Protein AF-A0A9W4XBE4-F1 (afdb_monomer_lite)

Organism: NCBI:txid1114861

Foldseek 3Di:
DDDDDDPDPVVVVVVVVVVVVVVVVCLVVVVDPVSLVVQLVVVLVVLLVVLVDDCVPRDDPVNLVVLVVSCVSQVVDPVSVVSSVVSSVSSVVVVVVVVVVD

Radius of gyration: 21.62 Å; chains: 1; bounding box: 66×44×40 Å

Structure (mmCIF, N/CA/C/O backbone):
data_AF-A0A9W4XBE4-F1
#
_entry.id   AF-A0A9W4XBE4-F1
#
loop_
_atom_site.group_PDB
_atom_site.id
_atom_site.type_symbol
_atom_site.label_atom_id
_atom_site.label_alt_id
_atom_site.label_comp_id
_atom_site.label_asym_id
_atom_site.label_entity_id
_atom_site.label_seq_id
_atom_site.pdbx_PDB_ins_code
_atom_site.Cartn_x
_atom_site.Cartn_y
_atom_site.Cartn_z
_atom_site.occupancy
_atom_site.B_iso_or_equiv
_atom_site.auth_seq_id
_atom_site.auth_comp_id
_atom_site.auth_asym_id
_atom_site.auth_atom_id
_atom_site.pdbx_PDB_model_num
ATOM 1 N N . MET A 1 1 ? 48.393 -30.685 -9.608 1.00 42.34 1 MET A N 1
ATOM 2 C CA . MET A 1 1 ? 47.620 -30.061 -10.703 1.00 42.34 1 MET A CA 1
ATOM 3 C C . MET A 1 1 ? 46.689 -29.035 -10.073 1.00 42.34 1 MET A C 1
ATOM 5 O O . MET A 1 1 ? 45.772 -29.422 -9.364 1.00 42.34 1 MET A O 1
ATOM 9 N N . GLN A 1 2 ? 46.999 -27.743 -10.194 1.00 38.50 2 GLN A N 1
ATOM 10 C CA . GLN A 1 2 ? 46.185 -26.664 -9.625 1.00 38.50 2 GLN A CA 1
ATOM 11 C C . GLN A 1 2 ? 45.015 -26.391 -10.574 1.00 38.50 2 GLN A C 1
ATOM 13 O O . GLN A 1 2 ? 45.229 -25.928 -11.691 1.00 38.50 2 GLN A O 1
ATOM 18 N N . LEU A 1 3 ? 43.790 -26.714 -10.151 1.00 42.16 3 LEU A N 1
ATOM 19 C CA . LEU A 1 3 ? 42.583 -26.329 -10.880 1.00 42.16 3 LEU A CA 1
ATOM 20 C C . LEU A 1 3 ? 42.205 -24.904 -10.469 1.00 42.16 3 LEU A C 1
ATOM 22 O O . LEU A 1 3 ? 41.737 -24.639 -9.364 1.00 42.16 3 LEU A O 1
ATOM 26 N N . SER A 1 4 ? 42.478 -23.980 -11.380 1.00 50.62 4 SER A N 1
ATOM 27 C CA . SER A 1 4 ? 42.166 -22.560 -11.325 1.00 50.62 4 SER A CA 1
ATOM 28 C C . SER A 1 4 ? 40.654 -22.319 -11.416 1.00 50.62 4 SER A C 1
ATOM 30 O O . SER A 1 4 ? 40.093 -22.170 -12.498 1.00 50.62 4 SER A O 1
ATOM 32 N N . ILE A 1 5 ? 39.982 -22.217 -10.268 1.00 55.69 5 ILE A N 1
ATOM 33 C CA . ILE A 1 5 ? 38.601 -21.715 -10.178 1.00 55.69 5 ILE A CA 1
ATOM 34 C C . ILE A 1 5 ? 38.600 -20.422 -9.354 1.00 55.69 5 ILE A C 1
ATOM 36 O O . ILE A 1 5 ? 38.223 -20.411 -8.190 1.00 55.69 5 ILE A O 1
ATOM 40 N N . SER A 1 6 ? 39.044 -19.307 -9.940 1.00 52.75 6 SER A N 1
ATOM 41 C CA . SER A 1 6 ? 38.900 -17.976 -9.311 1.00 52.75 6 SER A CA 1
ATOM 42 C C . SER A 1 6 ? 38.307 -16.896 -10.228 1.00 52.75 6 SER A C 1
ATOM 44 O O . SER A 1 6 ? 38.140 -15.755 -9.809 1.00 52.75 6 SER A O 1
ATOM 46 N N . GLY A 1 7 ? 37.918 -17.233 -11.466 1.00 50.53 7 GLY A N 1
ATOM 47 C CA . GLY A 1 7 ? 37.491 -16.236 -12.462 1.00 50.53 7 GLY A CA 1
ATOM 48 C C . GLY A 1 7 ? 35.982 -15.977 -12.598 1.00 50.53 7 GLY A C 1
ATOM 49 O O . GLY A 1 7 ? 35.601 -14.906 -13.070 1.00 50.53 7 GLY A O 1
ATOM 50 N N . ASN A 1 8 ? 35.107 -16.920 -12.218 1.00 53.75 8 ASN A N 1
ATOM 51 C CA . ASN A 1 8 ? 33.700 -16.903 -12.668 1.00 53.75 8 ASN A CA 1
ATOM 52 C C . ASN A 1 8 ? 32.672 -16.455 -11.604 1.00 53.75 8 ASN A C 1
ATOM 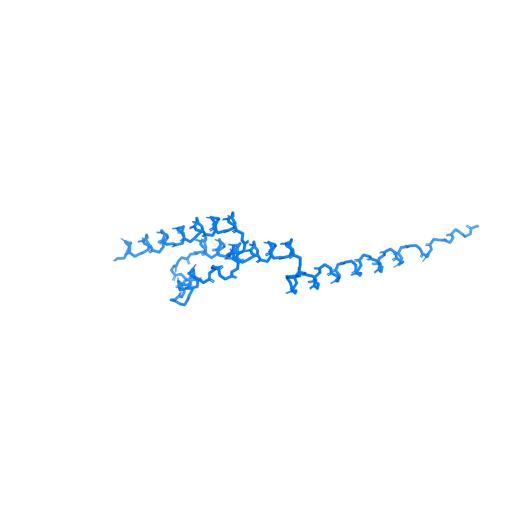54 O O . ASN A 1 8 ? 31.622 -15.909 -11.940 1.00 53.75 8 ASN A O 1
ATOM 58 N N . SER A 1 9 ? 32.973 -16.607 -10.310 1.00 54.41 9 SER A N 1
ATOM 59 C CA . SER A 1 9 ? 32.084 -16.174 -9.216 1.00 54.41 9 SER A CA 1
ATOM 60 C C . SER A 1 9 ? 32.004 -14.646 -9.094 1.00 54.41 9 SER A C 1
ATOM 62 O O . SER A 1 9 ? 30.927 -14.087 -8.898 1.00 54.41 9 SER A O 1
ATOM 64 N N . SER A 1 10 ? 33.133 -13.957 -9.290 1.00 57.75 10 SER A N 1
ATOM 65 C CA . SER A 1 10 ? 33.239 -12.494 -9.196 1.00 57.75 10 SER A CA 1
ATOM 66 C C . SER A 1 10 ? 32.478 -11.764 -10.311 1.00 57.75 10 SER A C 1
ATOM 68 O O . SER A 1 10 ? 31.763 -10.800 -10.042 1.00 57.75 10 SER A O 1
ATOM 70 N N . LYS A 1 11 ? 32.560 -12.242 -11.563 1.00 58.12 11 LYS A N 1
ATOM 71 C CA . LYS A 1 11 ? 31.810 -11.661 -12.696 1.00 58.12 11 LYS A CA 1
ATOM 72 C C . LYS A 1 11 ? 30.302 -11.841 -12.539 1.00 58.12 11 LYS A C 1
ATOM 74 O O . LYS A 1 11 ? 29.560 -10.885 -12.743 1.00 58.12 11 LYS A O 1
ATOM 79 N N . ASN A 1 12 ? 29.857 -13.028 -12.126 1.00 60.66 12 ASN A N 1
ATOM 80 C CA . ASN A 1 12 ? 28.440 -13.277 -11.871 1.00 60.66 12 ASN A CA 1
ATOM 81 C C . ASN A 1 12 ? 27.921 -12.420 -10.712 1.00 60.66 12 ASN A C 1
ATOM 83 O O . ASN A 1 12 ? 26.899 -11.763 -10.873 1.00 60.66 12 ASN A O 1
ATOM 87 N N . SER A 1 13 ? 28.661 -12.325 -9.602 1.00 65.44 13 SER A N 1
ATOM 88 C CA . SER A 1 13 ? 28.317 -11.437 -8.479 1.00 65.44 13 SER A CA 1
ATOM 89 C C . SER A 1 13 ? 28.191 -9.966 -8.908 1.00 65.44 13 SER A C 1
ATOM 91 O O . SER A 1 13 ? 27.182 -9.323 -8.623 1.00 65.44 13 SER A O 1
ATOM 93 N N . LYS A 1 14 ? 29.139 -9.450 -9.706 1.00 68.88 14 LYS A N 1
ATOM 94 C CA . LYS A 1 14 ? 29.059 -8.089 -10.273 1.00 68.88 14 LYS A CA 1
ATOM 95 C C . LYS A 1 14 ? 27.829 -7.887 -11.168 1.00 68.88 14 LYS A C 1
ATOM 97 O O . LYS A 1 14 ? 27.221 -6.819 -11.125 1.00 68.88 14 LYS A O 1
ATOM 102 N N . ASN A 1 15 ? 27.433 -8.902 -11.938 1.00 78.94 15 ASN A N 1
ATOM 103 C CA . ASN A 1 15 ? 26.213 -8.856 -12.749 1.00 78.94 15 ASN A CA 1
ATOM 104 C C . ASN A 1 15 ? 24.942 -8.849 -11.882 1.00 78.94 15 ASN A C 1
ATOM 106 O O . ASN A 1 15 ? 24.011 -8.106 -12.188 1.00 78.94 15 ASN A O 1
ATOM 110 N N . TYR A 1 16 ? 24.901 -9.615 -10.787 1.00 83.44 16 TYR A N 1
ATOM 111 C CA . TYR A 1 16 ? 23.771 -9.607 -9.849 1.00 83.44 16 TYR A CA 1
ATOM 112 C C . TYR A 1 16 ? 23.622 -8.264 -9.136 1.00 83.44 16 TYR A C 1
ATOM 114 O O . TYR A 1 16 ? 22.529 -7.701 -9.139 1.00 83.44 16 TYR A O 1
ATOM 122 N N . LEU A 1 17 ? 24.715 -7.710 -8.604 1.00 89.81 17 LEU A N 1
ATOM 123 C CA . LEU A 1 17 ? 24.702 -6.396 -7.954 1.00 89.81 17 LEU A CA 1
ATOM 124 C C . LEU A 1 17 ? 24.192 -5.309 -8.904 1.00 89.81 17 LEU A C 1
ATOM 126 O O . LEU A 1 17 ? 23.358 -4.492 -8.523 1.00 89.81 17 LEU A O 1
ATOM 130 N N . ARG A 1 18 ? 24.629 -5.343 -10.168 1.00 90.56 18 ARG A N 1
ATOM 131 C CA . ARG A 1 18 ? 24.156 -4.395 -11.180 1.00 90.56 18 ARG A CA 1
ATOM 132 C C . ARG A 1 18 ? 22.673 -4.567 -11.507 1.00 90.56 18 ARG A C 1
ATOM 134 O O . ARG A 1 18 ? 21.985 -3.570 -11.697 1.00 90.56 18 ARG A O 1
ATOM 141 N N . ARG A 1 19 ? 22.162 -5.801 -11.550 1.00 91.19 19 ARG A N 1
ATOM 142 C CA . ARG A 1 19 ? 20.724 -6.054 -11.744 1.00 91.19 19 ARG A CA 1
ATOM 143 C C . ARG A 1 19 ? 19.892 -5.521 -10.581 1.00 91.19 19 ARG A C 1
ATOM 145 O O . ARG A 1 19 ? 18.893 -4.863 -10.836 1.00 91.19 19 ARG A O 1
ATOM 152 N N . ILE A 1 20 ? 20.314 -5.759 -9.339 1.00 90.69 20 ILE A N 1
ATOM 153 C CA . ILE A 1 20 ? 19.620 -5.246 -8.147 1.00 90.69 20 ILE A CA 1
ATOM 154 C C . ILE A 1 20 ? 19.628 -3.717 -8.142 1.00 90.69 20 ILE A C 1
ATOM 156 O O . ILE A 1 20 ? 18.586 -3.110 -7.934 1.00 90.69 20 ILE A O 1
ATOM 160 N N . TYR A 1 21 ? 20.774 -3.096 -8.438 1.00 92.00 21 TYR A N 1
ATOM 161 C CA . TYR A 1 21 ? 20.877 -1.640 -8.536 1.00 92.00 21 TYR A CA 1
ATOM 162 C C . TYR A 1 21 ? 19.913 -1.061 -9.578 1.00 92.00 21 TYR A C 1
ATOM 164 O O . TYR A 1 21 ? 19.196 -0.106 -9.293 1.00 92.00 21 TYR A O 1
ATOM 172 N N . ASN A 1 22 ? 19.857 -1.665 -10.769 1.00 91.12 22 ASN A N 1
ATOM 173 C CA . ASN A 1 22 ? 18.950 -1.220 -11.822 1.00 91.12 22 ASN A CA 1
ATOM 174 C C . ASN A 1 22 ? 17.477 -1.375 -11.411 1.00 91.12 22 ASN A C 1
ATOM 176 O O . ASN A 1 22 ? 16.702 -0.454 -11.638 1.00 91.12 22 ASN A O 1
ATOM 180 N N . LEU A 1 23 ? 17.107 -2.499 -10.784 1.00 89.62 23 LEU A N 1
ATOM 181 C CA . LEU A 1 23 ? 15.745 -2.732 -10.289 1.00 89.62 23 LEU A CA 1
ATOM 182 C C . LEU A 1 23 ? 15.359 -1.737 -9.192 1.00 89.62 23 LEU A C 1
ATOM 184 O O . LEU A 1 23 ? 14.250 -1.215 -9.204 1.00 89.62 23 LEU A O 1
ATOM 188 N N . TRP A 1 24 ? 16.274 -1.440 -8.267 1.00 90.25 24 TRP A N 1
ATOM 189 C CA . TRP A 1 24 ? 16.041 -0.437 -7.231 1.00 90.25 24 TRP A CA 1
ATOM 190 C C . TRP A 1 24 ? 15.846 0.953 -7.843 1.00 90.25 24 TRP A C 1
ATOM 192 O O . TRP A 1 24 ? 14.882 1.639 -7.527 1.00 90.25 24 TRP A O 1
ATOM 202 N N . TYR A 1 25 ? 16.701 1.341 -8.792 1.00 91.94 25 TYR A N 1
ATOM 203 C CA . TYR A 1 25 ? 16.566 2.623 -9.479 1.00 91.94 25 TYR A CA 1
ATOM 204 C C . TYR A 1 25 ? 15.255 2.719 -10.279 1.00 91.94 25 TYR A C 1
ATOM 206 O O . TYR A 1 25 ? 14.599 3.759 -10.273 1.00 91.94 25 TYR A O 1
ATOM 214 N N . GLU A 1 26 ? 14.846 1.639 -10.945 1.00 89.00 26 GLU A N 1
ATOM 215 C CA . GLU A 1 26 ? 13.562 1.547 -11.650 1.00 89.00 26 GLU A CA 1
ATOM 216 C C . GLU A 1 26 ? 12.365 1.661 -10.694 1.00 89.00 26 GLU A C 1
ATOM 218 O O . GLU A 1 26 ? 11.368 2.316 -11.029 1.00 89.00 26 GLU A O 1
ATOM 223 N N . PHE A 1 27 ? 12.477 1.049 -9.509 1.00 90.12 27 PHE A N 1
ATOM 224 C CA . PHE A 1 27 ? 11.477 1.097 -8.449 1.00 90.12 27 PHE A CA 1
ATOM 225 C C . PHE A 1 27 ? 11.298 2.510 -7.890 1.00 90.12 27 PHE A C 1
ATOM 227 O O . PHE A 1 27 ? 10.194 3.053 -7.935 1.00 90.12 27 PHE A O 1
ATOM 234 N N . GLU A 1 28 ? 12.389 3.135 -7.446 1.00 88.88 28 GLU A N 1
ATOM 235 C CA . GLU A 1 28 ? 12.384 4.482 -6.861 1.00 88.88 28 GLU A CA 1
ATOM 236 C C . GLU A 1 28 ? 11.849 5.537 -7.835 1.00 88.88 28 GLU A C 1
ATOM 238 O O . GLU A 1 28 ? 11.040 6.392 -7.469 1.00 88.88 28 GLU A O 1
ATOM 243 N N . ASN A 1 29 ? 12.248 5.448 -9.108 1.00 89.75 29 ASN A N 1
ATOM 244 C CA . ASN A 1 29 ? 11.811 6.391 -10.138 1.00 89.75 29 ASN A CA 1
ATOM 245 C C . ASN A 1 29 ? 10.441 6.048 -10.746 1.00 89.75 29 ASN A C 1
ATOM 247 O O . ASN A 1 29 ? 9.948 6.807 -11.581 1.00 89.75 29 ASN A O 1
ATOM 251 N N . LYS A 1 30 ? 9.813 4.930 -10.347 1.00 87.50 30 LYS A N 1
ATOM 252 C CA . LYS A 1 30 ? 8.467 4.512 -10.789 1.00 87.50 30 LYS A CA 1
ATOM 253 C C . LYS A 1 30 ? 8.325 4.497 -12.315 1.00 87.50 30 LYS A C 1
ATOM 255 O O . LYS A 1 30 ? 7.325 4.958 -12.871 1.00 87.50 30 LYS A O 1
ATOM 260 N N . VAL A 1 31 ? 9.375 4.028 -12.990 1.00 82.38 31 VAL A N 1
ATOM 261 C CA . VAL A 1 31 ? 9.503 4.114 -14.452 1.00 82.38 31 VAL A CA 1
ATOM 262 C C . VAL A 1 31 ? 8.567 3.126 -15.150 1.00 82.38 31 VAL A C 1
ATOM 264 O O . VAL A 1 31 ? 7.851 3.511 -16.076 1.00 82.38 31 VAL A O 1
ATOM 267 N N . SER A 1 32 ? 8.548 1.870 -14.701 1.00 88.56 32 SER A N 1
ATOM 268 C CA . SER A 1 32 ? 7.719 0.802 -15.258 1.00 88.56 32 SER A CA 1
ATOM 269 C C . SER A 1 32 ? 6.334 0.739 -14.610 1.00 88.56 32 SER A C 1
ATOM 271 O O . SER A 1 32 ? 6.047 1.392 -13.603 1.00 88.56 32 SER A O 1
ATOM 273 N N . ASN A 1 33 ? 5.431 -0.038 -15.209 1.00 87.62 33 ASN A N 1
ATOM 274 C CA . ASN A 1 33 ? 4.116 -0.270 -14.612 1.00 87.62 33 ASN A CA 1
ATOM 275 C C . ASN A 1 33 ? 4.246 -1.143 -13.359 1.00 87.62 33 ASN A C 1
ATOM 277 O O . ASN A 1 33 ? 3.564 -0.907 -12.366 1.00 87.62 33 ASN A O 1
ATOM 281 N N . GLU A 1 34 ? 5.165 -2.100 -13.388 1.00 88.62 34 GLU A N 1
ATOM 282 C CA . GLU A 1 34 ? 5.502 -3.000 -12.296 1.00 88.62 34 GLU A CA 1
ATOM 283 C C . GLU A 1 34 ? 6.044 -2.225 -11.094 1.00 88.62 34 GLU A C 1
ATOM 285 O O . GLU A 1 34 ? 5.592 -2.464 -9.975 1.00 88.62 34 GLU A O 1
ATOM 290 N N . SER A 1 35 ? 6.937 -1.247 -11.303 1.00 90.44 35 SER A N 1
ATOM 291 C CA . SER A 1 35 ? 7.423 -0.418 -10.197 1.00 90.44 35 SER A CA 1
ATOM 292 C C . SER A 1 35 ? 6.347 0.485 -9.612 1.00 90.44 35 SER A C 1
ATOM 294 O O . SER A 1 35 ? 6.289 0.642 -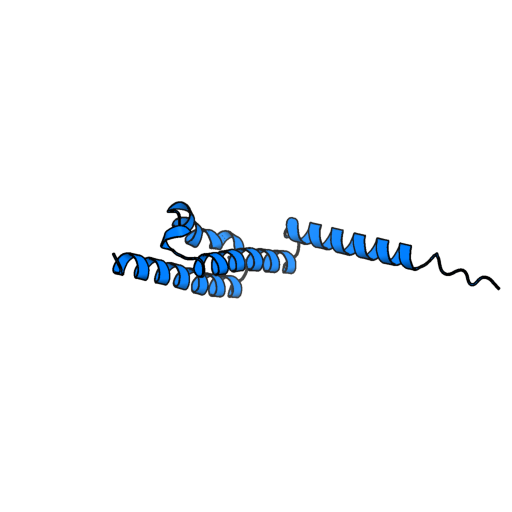8.393 1.00 90.44 35 SER A O 1
ATOM 296 N N . LYS A 1 36 ? 5.452 1.034 -10.443 1.00 89.06 36 LYS A N 1
ATOM 297 C CA . LYS A 1 36 ? 4.284 1.780 -9.952 1.00 89.06 36 LYS A CA 1
ATOM 298 C C . LYS A 1 36 ? 3.385 0.892 -9.099 1.00 89.06 36 LYS A C 1
ATOM 300 O O . LYS A 1 36 ? 3.051 1.292 -7.992 1.00 89.06 36 LYS A O 1
ATOM 305 N N . VAL A 1 37 ? 3.049 -0.311 -9.573 1.00 89.81 37 VAL A N 1
ATOM 306 C CA . VAL A 1 37 ? 2.223 -1.278 -8.827 1.00 89.81 37 VAL A CA 1
ATOM 307 C C . VAL A 1 37 ? 2.891 -1.672 -7.514 1.00 89.81 37 VAL A C 1
ATOM 309 O O . VAL A 1 37 ? 2.247 -1.613 -6.471 1.00 89.81 37 VAL A O 1
ATOM 312 N N . ALA A 1 38 ? 4.178 -2.018 -7.535 1.00 90.19 38 ALA A N 1
ATOM 313 C CA . ALA A 1 38 ? 4.911 -2.376 -6.326 1.00 90.19 38 ALA A CA 1
ATOM 314 C C . ALA A 1 38 ? 4.971 -1.205 -5.326 1.00 90.19 38 ALA A C 1
ATOM 316 O O . ALA A 1 38 ? 4.793 -1.413 -4.130 1.00 90.19 38 ALA A O 1
ATOM 317 N N . ASN A 1 39 ? 5.142 0.034 -5.803 1.00 90.31 39 ASN A N 1
ATOM 318 C CA . ASN A 1 39 ? 5.125 1.224 -4.949 1.00 90.31 39 ASN A CA 1
ATOM 319 C C . ASN A 1 39 ? 3.736 1.498 -4.356 1.00 90.31 39 ASN A C 1
ATOM 321 O O . ASN A 1 39 ? 3.631 1.922 -3.208 1.00 90.31 39 ASN A O 1
ATOM 325 N N . SER A 1 40 ? 2.666 1.262 -5.117 1.00 90.75 40 SER A N 1
ATOM 326 C CA . SER A 1 40 ? 1.300 1.355 -4.600 1.00 90.75 40 SER A CA 1
ATOM 327 C C . SER A 1 40 ? 1.050 0.321 -3.516 1.00 90.75 40 SER A C 1
ATOM 329 O O . SER A 1 40 ? 0.511 0.669 -2.473 1.00 90.75 40 SER A O 1
ATOM 331 N N . LEU A 1 41 ? 1.457 -0.930 -3.748 1.00 91.06 41 LEU A N 1
ATOM 332 C CA . LEU A 1 41 ? 1.300 -2.008 -2.776 1.00 91.06 41 LEU A CA 1
ATOM 333 C C . LEU A 1 41 ? 2.072 -1.718 -1.486 1.00 91.06 41 LEU A C 1
ATOM 335 O O . LEU A 1 41 ? 1.488 -1.866 -0.424 1.00 91.06 41 LEU A O 1
ATOM 339 N N . ASP A 1 42 ? 3.308 -1.216 -1.569 1.00 90.69 42 ASP A N 1
ATOM 340 C CA . ASP A 1 42 ? 4.091 -0.755 -0.407 1.00 90.69 42 ASP A CA 1
ATOM 341 C C . ASP A 1 42 ? 3.322 0.273 0.444 1.00 90.69 42 ASP A C 1
ATOM 343 O O . ASP A 1 42 ? 3.264 0.184 1.667 1.00 90.69 42 ASP A O 1
ATOM 347 N N . LYS A 1 43 ? 2.657 1.237 -0.203 1.00 89.56 43 LYS A N 1
ATOM 348 C CA . LYS A 1 43 ? 1.880 2.270 0.499 1.00 89.56 43 LYS A CA 1
ATOM 349 C C . LYS A 1 43 ? 0.576 1.738 1.088 1.00 89.56 43 LYS A C 1
ATOM 351 O O . LYS A 1 43 ? 0.174 2.185 2.159 1.00 89.56 43 LYS A O 1
ATOM 356 N N . LEU A 1 44 ? -0.089 0.818 0.392 1.00 90.25 44 LEU A N 1
ATOM 357 C CA . LEU A 1 44 ? -1.301 0.169 0.892 1.00 90.25 44 LEU A CA 1
ATOM 358 C C . LEU A 1 44 ? -0.997 -0.762 2.068 1.00 90.25 44 LEU A C 1
ATOM 360 O O . LEU A 1 44 ? -1.764 -0.792 3.022 1.00 90.25 44 LEU A O 1
ATOM 364 N N . GLU A 1 45 ? 0.130 -1.466 2.024 1.00 92.12 45 GLU A N 1
ATOM 365 C CA . GLU A 1 45 ? 0.599 -2.343 3.095 1.00 92.12 45 GLU A CA 1
ATOM 366 C C . GLU A 1 45 ? 0.880 -1.555 4.377 1.00 92.12 45 GLU A C 1
ATOM 368 O O . GLU A 1 45 ? 0.341 -1.899 5.428 1.00 92.12 45 GLU A O 1
ATOM 373 N N . ALA A 1 46 ? 1.568 -0.413 4.268 1.00 89.81 46 ALA A N 1
ATOM 374 C CA . ALA A 1 46 ? 1.773 0.480 5.404 1.00 89.81 46 ALA A CA 1
ATOM 375 C C . ALA A 1 46 ? 0.443 0.946 6.029 1.00 89.81 46 ALA A C 1
ATOM 377 O O . ALA A 1 46 ? 0.325 1.033 7.251 1.00 89.81 46 ALA A O 1
ATOM 378 N N . GLN A 1 47 ? -0.585 1.213 5.211 1.00 88.31 47 GLN A N 1
ATOM 379 C CA . GLN A 1 47 ? -1.908 1.567 5.733 1.00 88.31 47 GLN A CA 1
ATOM 380 C C . GLN A 1 47 ? -2.592 0.385 6.428 1.00 88.31 47 GLN A C 1
ATOM 382 O O . GLN A 1 47 ? -3.220 0.587 7.464 1.00 88.31 47 GLN A O 1
ATOM 387 N N . ILE A 1 48 ? -2.484 -0.829 5.883 1.00 89.88 48 ILE A N 1
ATOM 388 C CA . ILE A 1 48 ? -3.028 -2.039 6.517 1.00 89.88 48 ILE A CA 1
ATOM 389 C C . ILE A 1 48 ? -2.387 -2.239 7.894 1.00 89.88 48 ILE A C 1
ATOM 391 O O . ILE A 1 48 ? -3.104 -2.409 8.876 1.00 89.88 48 ILE A O 1
ATOM 395 N N . GLN A 1 49 ? -1.062 -2.111 8.004 1.00 86.94 49 GLN A N 1
ATOM 396 C CA . GLN A 1 49 ? -0.380 -2.195 9.300 1.00 86.94 49 GLN A CA 1
ATOM 397 C C . GLN A 1 49 ? -0.877 -1.125 10.288 1.00 86.94 49 GLN A C 1
ATOM 399 O O . GLN A 1 49 ? -1.134 -1.425 11.454 1.00 86.94 49 GLN A O 1
ATOM 404 N N . HIS A 1 50 ? -1.077 0.115 9.829 1.00 84.81 50 HIS A N 1
ATOM 405 C CA . HIS A 1 50 ? -1.683 1.168 10.654 1.00 84.81 50 HIS A CA 1
ATOM 406 C C . HIS A 1 50 ? -3.118 0.825 11.084 1.00 84.81 50 HIS A C 1
ATOM 408 O O . HIS A 1 50 ? -3.492 1.082 12.230 1.00 84.81 50 HIS A O 1
ATOM 414 N N . ASN A 1 51 ? -3.917 0.233 10.190 1.00 85.44 51 ASN A N 1
ATOM 415 C CA . ASN A 1 51 ? -5.266 -0.250 10.487 1.00 85.44 51 ASN A CA 1
ATOM 416 C C . ASN A 1 51 ? -5.268 -1.342 11.560 1.00 85.44 51 ASN A C 1
ATOM 418 O O . ASN A 1 51 ? -6.188 -1.376 12.372 1.00 85.44 51 ASN A O 1
ATOM 422 N N . GLU A 1 52 ? -4.247 -2.192 11.625 1.00 86.56 52 GLU A N 1
ATOM 423 C CA . GLU A 1 52 ? -4.121 -3.221 12.662 1.00 86.56 52 GLU A CA 1
ATOM 424 C C . GLU A 1 52 ? -3.617 -2.652 14.000 1.00 86.56 52 GLU A C 1
ATOM 426 O O . GLU A 1 52 ? -4.070 -3.091 15.061 1.00 86.56 52 GLU A O 1
ATOM 431 N N . ALA A 1 53 ? -2.771 -1.617 13.973 1.00 85.31 53 ALA A N 1
ATOM 432 C CA . ALA A 1 53 ? -2.215 -0.976 15.167 1.00 85.31 53 ALA A CA 1
ATOM 433 C C . ALA A 1 53 ? -3.286 -0.357 16.083 1.00 85.31 53 ALA A C 1
ATOM 435 O O . ALA A 1 53 ? -4.310 0.152 15.623 1.00 85.31 53 ALA A O 1
ATOM 436 N N . ASP A 1 54 ? -3.052 -0.389 17.394 1.00 81.06 54 ASP A N 1
ATOM 437 C CA . ASP A 1 54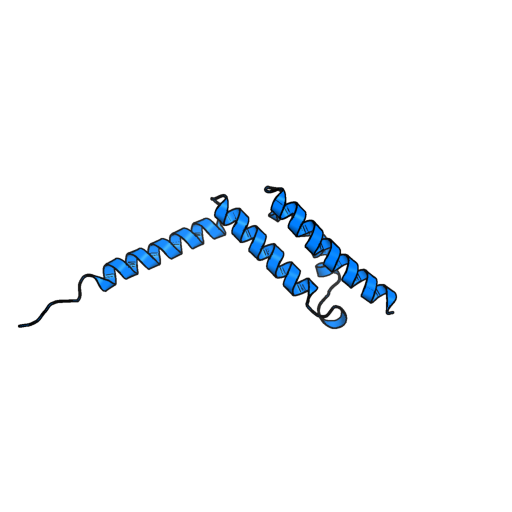 ? -4.002 0.087 18.402 1.00 81.06 54 ASP A CA 1
ATOM 438 C C . ASP A 1 54 ? -4.364 1.578 18.226 1.00 81.06 54 ASP A C 1
ATOM 440 O O . ASP A 1 54 ? -3.496 2.433 18.028 1.00 81.06 54 ASP A O 1
ATOM 444 N N . ILE A 1 55 ? -5.663 1.891 18.281 1.00 74.62 55 ILE A N 1
ATOM 445 C CA . ILE A 1 55 ? -6.168 3.241 17.991 1.00 74.62 55 ILE A CA 1
ATOM 446 C C . ILE A 1 55 ? -5.812 4.226 19.104 1.00 74.62 55 ILE A C 1
ATOM 448 O O . ILE A 1 55 ? -5.482 5.373 18.811 1.00 74.62 55 ILE A O 1
ATOM 452 N N . GLU A 1 56 ? -5.869 3.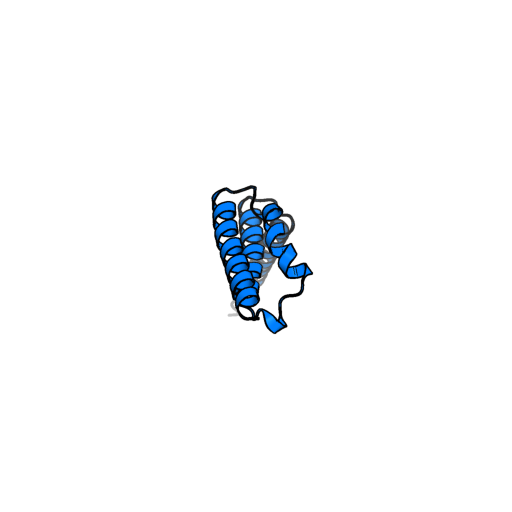799 20.366 1.00 69.50 56 GLU A N 1
ATOM 453 C CA . GLU A 1 56 ? -5.730 4.715 21.506 1.00 69.50 56 GLU A CA 1
ATOM 454 C C . GLU A 1 56 ? -4.307 5.261 21.649 1.00 69.50 56 GLU A C 1
ATOM 456 O O . GLU A 1 56 ? -4.104 6.382 22.115 1.00 69.50 56 GLU A O 1
ATOM 461 N N . THR A 1 57 ? -3.315 4.485 21.217 1.00 65.00 57 THR A N 1
ATOM 462 C CA . THR A 1 57 ? -1.896 4.805 21.403 1.00 65.00 57 THR A CA 1
ATOM 463 C C . THR A 1 57 ? -1.190 5.243 20.124 1.00 65.00 57 THR A C 1
ATOM 465 O O . THR A 1 57 ? -0.176 5.935 20.211 1.00 65.00 57 THR A O 1
ATOM 468 N N . SER A 1 58 ? -1.708 4.875 18.948 1.00 60.03 58 SER A N 1
ATOM 469 C CA . SER A 1 58 ? -0.969 5.006 17.687 1.00 60.03 58 SER A CA 1
ATOM 470 C C . SER A 1 58 ? -1.643 5.877 16.624 1.00 60.03 58 SER A C 1
ATOM 472 O O . SER A 1 58 ? -1.092 5.971 15.533 1.00 60.03 58 SER A O 1
ATOM 474 N N . TRP A 1 59 ? -2.813 6.477 16.888 1.00 76.38 59 TRP A N 1
ATOM 475 C CA . TRP A 1 59 ? -3.545 7.265 15.884 1.00 76.38 59 TRP A CA 1
ATOM 476 C C . TRP A 1 59 ? -3.643 8.747 16.252 1.00 76.38 59 TRP A C 1
ATOM 478 O O . TRP A 1 59 ? -4.591 9.206 16.897 1.00 76.38 59 TRP A O 1
ATOM 488 N N . LEU A 1 60 ? -2.690 9.529 15.753 1.00 78.12 60 LEU A N 1
ATOM 489 C CA . LEU A 1 60 ? -2.729 10.986 15.786 1.00 78.12 60 LEU A CA 1
ATOM 490 C C . LEU A 1 60 ? -3.778 11.529 14.804 1.00 78.12 60 LEU A C 1
ATOM 492 O O . LEU A 1 60 ? -4.078 10.938 13.765 1.00 78.12 60 LEU A O 1
ATOM 496 N N . ASP A 1 61 ? -4.293 12.732 15.062 1.00 78.12 61 ASP A N 1
ATOM 497 C CA . ASP A 1 61 ? -5.303 13.359 14.194 1.00 78.12 61 ASP A CA 1
ATOM 498 C C . ASP A 1 61 ? -4.818 13.606 12.756 1.00 78.12 61 ASP A C 1
ATOM 500 O O . ASP A 1 61 ? -5.622 13.690 11.823 1.00 78.12 61 ASP A O 1
ATOM 504 N N . ILE A 1 62 ? -3.502 13.712 12.551 1.00 78.06 62 ILE A N 1
ATOM 505 C CA . ILE A 1 62 ? -2.912 13.801 11.212 1.00 78.06 62 ILE A CA 1
ATOM 506 C C . ILE A 1 62 ? -2.960 12.459 10.470 1.00 78.06 62 ILE A C 1
ATOM 508 O O . ILE A 1 62 ? -3.202 12.443 9.266 1.00 78.06 62 ILE A O 1
ATOM 512 N N . GLU A 1 63 ? -2.812 11.339 11.174 1.00 74.88 63 GLU A N 1
ATOM 513 C CA . GLU A 1 63 ? -2.827 9.990 10.596 1.00 74.88 63 GLU A CA 1
ATOM 514 C C . GLU A 1 63 ? -4.246 9.589 10.179 1.00 74.88 63 GLU A C 1
ATOM 516 O O . GLU A 1 63 ? -4.441 9.050 9.090 1.00 74.88 63 GLU A O 1
ATOM 521 N N . LYS A 1 64 ? -5.261 10.017 10.945 1.00 77.06 64 LYS A N 1
ATOM 522 C CA . LYS A 1 64 ? -6.679 9.921 10.548 1.00 77.06 64 LYS A CA 1
ATOM 523 C C . LYS A 1 64 ? -6.953 10.610 9.207 1.00 77.06 64 LYS A C 1
ATOM 525 O O . LYS A 1 64 ? -7.723 10.113 8.390 1.00 77.06 64 LYS A O 1
ATOM 530 N N . LYS A 1 65 ? -6.306 11.755 8.957 1.00 79.19 65 LYS A N 1
ATOM 531 C CA . LYS A 1 65 ? -6.409 12.475 7.675 1.00 79.19 65 LYS A CA 1
ATOM 532 C C . LYS A 1 65 ? -5.623 11.780 6.564 1.00 79.19 65 LYS A C 1
ATOM 534 O O . LYS A 1 65 ? -6.045 11.840 5.410 1.00 79.19 65 LYS A O 1
ATOM 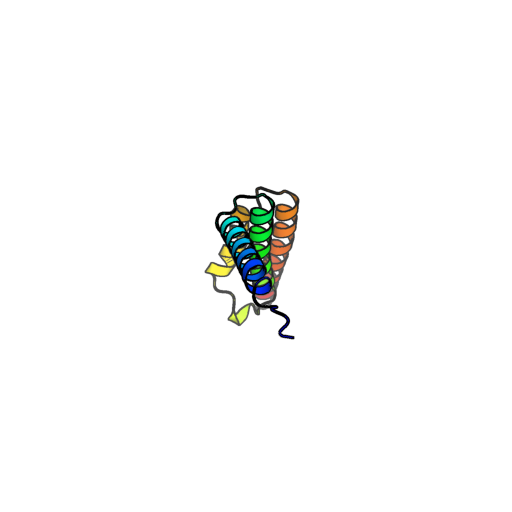539 N N . MET A 1 66 ? -4.512 11.115 6.891 1.00 79.50 66 MET A N 1
ATOM 540 C CA . MET A 1 66 ? -3.684 10.408 5.908 1.00 79.50 66 MET A CA 1
ATOM 541 C C . MET A 1 66 ? -4.409 9.237 5.243 1.00 79.50 66 MET A C 1
ATOM 543 O O . MET A 1 66 ? -4.147 8.994 4.062 1.00 79.50 66 MET A O 1
ATOM 547 N N . LEU A 1 67 ? -5.381 8.621 5.925 1.00 77.81 67 LEU A N 1
ATOM 548 C CA . LEU A 1 67 ? -6.261 7.584 5.370 1.00 77.81 67 LEU A CA 1
ATOM 549 C C . LEU A 1 67 ? -6.885 8.003 4.020 1.00 77.81 67 LEU A C 1
ATOM 551 O O . LEU A 1 67 ? -7.009 7.195 3.105 1.00 77.81 67 LEU A O 1
ATOM 555 N N . PHE A 1 68 ? -7.199 9.292 3.854 1.00 77.62 68 PHE A N 1
ATOM 556 C CA . PHE A 1 68 ? -7.822 9.844 2.644 1.00 77.62 68 PHE A CA 1
ATOM 557 C C . PHE A 1 68 ? -6.821 10.328 1.582 1.00 77.62 68 PHE A C 1
ATOM 559 O O . PHE A 1 68 ? -7.218 10.873 0.556 1.00 77.62 68 PHE A O 1
ATOM 566 N N . THR A 1 69 ? -5.514 10.160 1.802 1.00 80.94 69 THR A N 1
ATOM 567 C CA . THR A 1 69 ? -4.469 10.669 0.891 1.00 80.94 69 THR A CA 1
ATOM 568 C C . THR A 1 69 ? -3.839 9.598 -0.003 1.00 80.94 69 THR A C 1
ATOM 570 O O . THR A 1 69 ? -2.941 9.909 -0.793 1.00 80.94 69 THR A O 1
ATOM 573 N N . LEU A 1 70 ? -4.317 8.350 0.081 1.00 78.94 70 LEU A N 1
ATOM 574 C CA . LEU A 1 70 ? -3.789 7.198 -0.662 1.00 78.94 70 LEU A CA 1
ATOM 575 C C . LEU A 1 70 ? -4.121 7.221 -2.159 1.00 78.94 70 LEU A C 1
ATOM 577 O O . LEU A 1 70 ? -3.406 6.604 -2.949 1.00 78.94 70 LEU A O 1
ATOM 581 N N . ASP A 1 71 ? -5.141 7.979 -2.569 1.00 77.50 71 ASP A N 1
ATOM 582 C CA . ASP A 1 71 ? -5.602 8.051 -3.961 1.00 77.50 71 ASP A CA 1
ATOM 583 C C . ASP A 1 71 ? -4.470 8.387 -4.940 1.00 77.50 71 ASP A C 1
ATOM 585 O O . ASP A 1 71 ? -4.315 7.732 -5.973 1.00 77.50 71 ASP A O 1
ATOM 589 N N . LYS A 1 72 ? -3.581 9.318 -4.568 1.00 79.69 72 LYS A N 1
ATOM 590 C CA . LYS A 1 72 ? -2.433 9.732 -5.396 1.00 79.69 72 LYS A CA 1
ATOM 591 C C . LYS A 1 72 ? -1.506 8.575 -5.801 1.00 79.69 72 LYS A C 1
ATOM 593 O O . LYS A 1 72 ? -0.737 8.720 -6.748 1.00 79.69 72 LYS A O 1
ATOM 598 N N . HIS A 1 73 ? -1.563 7.449 -5.089 1.00 78.44 73 HIS A N 1
ATOM 599 C CA . HIS A 1 73 ? -0.735 6.272 -5.330 1.00 78.44 73 HIS A CA 1
ATOM 600 C C . HIS A 1 73 ? -1.436 5.166 -6.121 1.00 78.44 73 HIS A C 1
ATOM 602 O O . HIS A 1 73 ? -0.739 4.290 -6.620 1.00 78.44 73 HIS A O 1
ATOM 608 N N . VAL A 1 74 ? -2.764 5.178 -6.261 1.00 78.81 74 VAL A N 1
ATOM 609 C CA . VAL A 1 74 ? -3.527 4.043 -6.825 1.00 78.81 74 VAL A CA 1
ATOM 610 C C . VAL A 1 74 ? -4.386 4.395 -8.040 1.00 78.81 74 VAL A C 1
ATOM 612 O O . VAL A 1 74 ? -4.777 3.490 -8.772 1.00 78.81 74 VAL A O 1
ATOM 615 N N . ILE A 1 75 ? -4.618 5.687 -8.315 1.00 79.75 75 ILE A N 1
ATOM 616 C CA . ILE A 1 75 ? -5.519 6.165 -9.388 1.00 79.75 75 ILE A CA 1
ATOM 617 C C . ILE A 1 75 ? -5.190 5.591 -10.779 1.00 79.75 75 ILE A C 1
ATOM 619 O O . ILE A 1 75 ? -6.079 5.448 -11.614 1.00 79.75 75 ILE A O 1
ATOM 623 N N . PHE A 1 76 ? -3.931 5.242 -11.062 1.00 84.62 76 PHE A N 1
ATOM 624 C CA . PHE A 1 76 ? -3.550 4.718 -12.379 1.00 84.62 76 PHE A CA 1
ATOM 625 C C . PHE A 1 76 ? -4.073 3.297 -12.660 1.00 84.62 76 PHE A C 1
ATOM 627 O O . PHE A 1 76 ? -3.989 2.843 -13.800 1.00 84.62 76 PHE A O 1
ATOM 634 N N . ASN A 1 77 ? -4.579 2.578 -11.650 1.00 86.56 77 ASN A N 1
ATOM 635 C CA . ASN A 1 77 ? -5.070 1.211 -11.791 1.00 86.56 77 ASN A CA 1
ATOM 636 C C . ASN A 1 77 ? -6.391 1.006 -11.032 1.00 86.56 77 ASN A C 1
ATOM 638 O O . ASN A 1 77 ? -6.494 1.232 -9.825 1.00 86.56 77 ASN A O 1
ATOM 642 N N . TYR A 1 78 ? -7.400 0.510 -11.748 1.00 89.00 78 TYR A N 1
ATOM 643 C CA . TYR A 1 78 ? -8.739 0.297 -11.204 1.00 89.00 78 TYR A CA 1
ATOM 644 C C . TYR A 1 78 ? -8.779 -0.718 -10.048 1.00 89.00 78 TYR A C 1
ATOM 646 O O . TYR A 1 78 ? -9.422 -0.461 -9.034 1.00 89.00 78 TYR A O 1
ATOM 654 N N . LEU A 1 79 ? -8.048 -1.834 -10.148 1.00 89.69 79 LEU A N 1
ATOM 655 C CA . LEU A 1 79 ? -8.007 -2.845 -9.083 1.00 89.69 79 LEU A CA 1
ATOM 656 C C . LEU A 1 79 ? -7.352 -2.305 -7.811 1.00 89.69 79 LEU A C 1
ATOM 658 O O . LEU A 1 79 ? -7.860 -2.539 -6.718 1.00 89.69 79 LEU A O 1
ATOM 662 N N . LEU A 1 80 ? -6.257 -1.551 -7.944 1.00 89.25 80 LEU A N 1
ATOM 663 C CA . LEU A 1 80 ? -5.603 -0.921 -6.792 1.00 89.25 80 LEU A CA 1
ATOM 664 C C . LEU A 1 80 ? -6.499 0.133 -6.135 1.00 89.25 80 LEU A C 1
ATOM 666 O O . LEU A 1 80 ? -6.459 0.297 -4.919 1.00 89.25 80 LEU A O 1
ATOM 670 N N . THR A 1 81 ? -7.338 0.807 -6.924 1.00 89.31 81 THR A N 1
ATOM 671 C CA . THR A 1 81 ? -8.340 1.741 -6.399 1.00 89.31 81 THR A CA 1
ATOM 672 C C . THR A 1 81 ? -9.394 1.005 -5.571 1.00 89.31 81 THR A C 1
ATOM 674 O O . THR A 1 81 ? -9.646 1.411 -4.441 1.00 89.31 81 THR A O 1
ATOM 677 N N . ILE A 1 82 ? -9.928 -0.119 -6.068 1.00 91.75 82 ILE A N 1
ATOM 678 C CA . ILE A 1 82 ? -10.873 -0.954 -5.304 1.00 91.75 82 ILE A CA 1
ATOM 679 C C . ILE A 1 82 ? -10.232 -1.463 -4.009 1.00 91.75 82 ILE A C 1
ATOM 681 O O . ILE A 1 82 ? -10.841 -1.379 -2.945 1.00 91.75 82 ILE A O 1
ATOM 685 N N . LEU A 1 83 ? -9.001 -1.980 -4.082 1.00 90.75 83 LEU A N 1
ATOM 686 C CA . LEU A 1 83 ? -8.292 -2.489 -2.906 1.00 90.75 83 LEU A CA 1
ATOM 687 C C . LEU A 1 83 ? -8.115 -1.393 -1.849 1.00 90.75 83 LEU A C 1
ATOM 689 O O . LEU A 1 83 ? -8.405 -1.604 -0.674 1.00 90.75 83 LEU A O 1
ATOM 693 N N . LYS A 1 84 ? -7.698 -0.201 -2.279 1.00 91.56 84 LYS A N 1
ATOM 694 C CA . LYS A 1 84 ? -7.593 0.977 -1.418 1.00 91.56 84 LYS A CA 1
ATOM 695 C C . LYS A 1 84 ? -8.927 1.333 -0.772 1.00 91.56 84 LYS A C 1
ATOM 697 O O . LYS A 1 84 ? -8.937 1.629 0.416 1.00 91.56 84 LYS A O 1
ATOM 702 N N . ASP A 1 85 ? -10.037 1.287 -1.509 1.00 90.69 85 ASP A N 1
ATOM 703 C CA . ASP A 1 85 ? -11.357 1.590 -0.942 1.00 90.69 85 ASP A CA 1
ATOM 704 C C . ASP A 1 85 ? -11.708 0.637 0.203 1.00 90.69 85 ASP A C 1
ATOM 706 O O . ASP A 1 85 ? -12.159 1.094 1.251 1.00 90.69 85 ASP A O 1
ATOM 710 N N . VAL A 1 86 ? -11.433 -0.661 0.051 1.00 92.44 86 VAL A N 1
ATOM 711 C CA . VAL A 1 86 ? -11.653 -1.652 1.118 1.00 92.44 86 VAL A CA 1
ATOM 712 C C . VAL A 1 86 ? -10.812 -1.326 2.358 1.00 92.44 86 VAL A C 1
ATOM 714 O O . VAL A 1 86 ? -11.353 -1.264 3.460 1.00 92.44 86 VAL A O 1
ATOM 717 N N . ILE A 1 87 ? -9.520 -1.034 2.176 1.00 88.81 87 ILE A N 1
ATOM 718 C CA . ILE A 1 87 ? -8.595 -0.692 3.273 1.00 88.81 87 ILE A CA 1
ATOM 719 C C . ILE A 1 87 ? -9.031 0.598 3.987 1.00 88.81 87 ILE A C 1
ATOM 721 O O . ILE A 1 87 ? -8.991 0.694 5.214 1.00 88.81 87 ILE A O 1
ATOM 725 N N . VAL A 1 88 ? -9.478 1.605 3.234 1.00 89.12 88 VAL A N 1
ATOM 726 C CA . VAL A 1 88 ? -9.980 2.863 3.804 1.00 89.12 88 VAL A CA 1
ATOM 727 C C . VAL A 1 88 ? -11.264 2.628 4.600 1.00 89.12 88 VAL A C 1
ATOM 729 O O . VAL A 1 88 ? -11.408 3.170 5.696 1.00 89.12 88 VAL A O 1
ATOM 732 N N . GLN A 1 89 ? -12.186 1.799 4.099 1.00 90.81 89 GLN A N 1
ATOM 733 C CA . GLN A 1 89 ? -13.415 1.464 4.828 1.00 90.81 89 GLN A CA 1
ATOM 734 C C . GLN A 1 89 ? -13.141 0.725 6.140 1.00 90.81 89 GLN A C 1
ATOM 736 O O . GLN A 1 89 ? -13.826 0.977 7.135 1.00 90.81 89 GLN A O 1
ATOM 741 N N . GLU A 1 90 ? -12.133 -0.142 6.171 1.00 89.44 90 GLU A N 1
ATOM 742 C CA . GLU A 1 90 ? -11.695 -0.807 7.397 1.00 89.44 90 GLU A CA 1
ATOM 743 C C . GLU A 1 90 ? -11.205 0.209 8.441 1.00 89.44 90 GLU A C 1
ATOM 745 O O . GLU A 1 90 ? -11.706 0.225 9.569 1.00 89.44 90 GLU A O 1
ATOM 750 N N . GLY A 1 91 ? -10.332 1.141 8.043 1.00 86.50 91 GLY A N 1
ATOM 751 C CA . GLY A 1 91 ? -9.850 2.214 8.921 1.00 86.50 91 GLY A CA 1
ATOM 752 C C . GLY A 1 91 ? -10.977 3.121 9.437 1.00 86.50 91 GLY A C 1
ATOM 753 O O . GLY A 1 91 ? -11.041 3.423 10.629 1.00 86.50 91 GLY A O 1
ATOM 754 N N . ILE A 1 92 ? -11.928 3.498 8.571 1.00 87.62 92 ILE A N 1
ATOM 755 C CA . ILE A 1 92 ? -13.121 4.275 8.961 1.00 87.62 92 ILE A CA 1
ATOM 756 C C . ILE A 1 92 ? -13.980 3.503 9.968 1.00 87.62 92 ILE A C 1
ATOM 758 O O . ILE A 1 92 ? -14.505 4.090 10.915 1.00 87.62 92 ILE A O 1
ATOM 762 N N . THR A 1 93 ? -14.155 2.197 9.769 1.00 88.62 93 THR A N 1
ATOM 763 C CA . THR A 1 93 ? -14.952 1.355 10.670 1.00 88.62 93 THR A CA 1
ATOM 764 C C . THR A 1 93 ? -14.298 1.277 12.046 1.00 88.62 93 THR A C 1
ATOM 766 O O . THR A 1 93 ? -14.986 1.430 13.058 1.00 88.62 93 THR A O 1
ATOM 769 N N . LYS A 1 94 ? -12.966 1.147 12.088 1.00 85.25 94 LYS A N 1
ATOM 770 C CA . LYS A 1 94 ? -12.195 1.174 13.334 1.00 85.25 94 LYS A CA 1
ATOM 771 C C . LYS A 1 94 ? -12.350 2.509 14.067 1.00 85.25 94 LYS A C 1
ATOM 773 O O . LYS A 1 94 ? -12.670 2.515 15.254 1.00 85.25 94 LYS A O 1
ATOM 778 N N . LEU A 1 95 ? -12.236 3.633 13.354 1.00 83.81 95 LEU A N 1
ATOM 779 C CA . LEU A 1 95 ? -12.450 4.969 13.924 1.00 83.81 95 LEU A CA 1
ATOM 780 C C . LEU A 1 95 ? -13.842 5.123 14.541 1.00 83.81 95 LEU A C 1
ATOM 782 O O . LEU A 1 95 ? -13.958 5.518 15.698 1.00 83.81 95 LEU A O 1
ATOM 786 N N . LYS A 1 96 ? -14.892 4.732 13.811 1.00 84.50 96 LYS A N 1
ATOM 787 C CA . LYS A 1 96 ? -16.271 4.777 14.319 1.00 84.50 96 LYS A CA 1
ATOM 788 C C . LYS A 1 96 ? -16.459 3.912 15.564 1.00 84.50 96 LYS A C 1
ATOM 790 O O . LYS A 1 96 ? -17.163 4.315 16.482 1.00 84.50 96 LYS A O 1
ATOM 795 N N . SER A 1 97 ? -15.842 2.729 15.606 1.00 83.06 97 SER A N 1
ATOM 796 C CA . SER A 1 97 ? -15.935 1.848 16.776 1.00 83.06 97 SER A CA 1
ATOM 797 C C . SER A 1 97 ? -15.282 2.455 18.021 1.00 83.06 97 SER A C 1
ATOM 799 O O . SER A 1 97 ? -15.825 2.324 19.114 1.00 83.06 97 SER A O 1
ATOM 801 N N . ALA A 1 98 ? -14.176 3.183 17.855 1.00 78.88 98 ALA A N 1
ATOM 802 C CA . ALA A 1 98 ? -13.510 3.877 18.953 1.00 78.88 98 ALA A CA 1
ATOM 803 C C . ALA A 1 98 ? -14.289 5.116 19.431 1.00 78.88 98 ALA A C 1
ATOM 805 O O . ALA A 1 98 ? -14.328 5.395 20.627 1.00 78.88 98 ALA A O 1
ATOM 806 N N . GLU A 1 99 ? -14.952 5.836 18.522 1.00 72.94 99 GLU A N 1
ATOM 807 C CA . GLU A 1 99 ? -15.831 6.962 18.873 1.00 72.94 99 GLU A CA 1
ATOM 808 C C . GLU A 1 99 ? -17.100 6.517 19.616 1.00 72.94 99 GLU A C 1
ATOM 810 O O . GLU A 1 99 ? -17.560 7.229 20.498 1.00 72.94 99 GLU A O 1
ATOM 815 N N . LEU A 1 100 ? -17.655 5.342 19.292 1.00 62.78 100 LEU A N 1
ATOM 816 C CA . LEU A 1 100 ? -18.842 4.774 19.954 1.00 62.78 100 LEU A CA 1
ATOM 817 C C . LEU A 1 100 ? -18.546 4.113 21.312 1.00 62.78 100 LEU A C 1
ATOM 819 O O . LEU A 1 100 ? -19.481 3.770 22.033 1.00 62.78 100 LEU A O 1
ATOM 823 N N . SER A 1 101 ? -17.269 3.884 21.628 1.00 58.56 101 SER A N 1
ATOM 824 C CA . SER A 1 101 ? -16.822 3.244 22.875 1.00 58.56 101 SER A CA 1
ATOM 825 C C . SER A 1 101 ? -16.451 4.251 23.978 1.00 58.56 101 SER A C 1
ATOM 827 O O . SER A 1 101 ? -16.137 3.825 25.088 1.00 58.56 101 SER A O 1
ATOM 829 N N . ASN A 1 102 ? -16.493 5.556 23.674 1.00 48.88 102 ASN A N 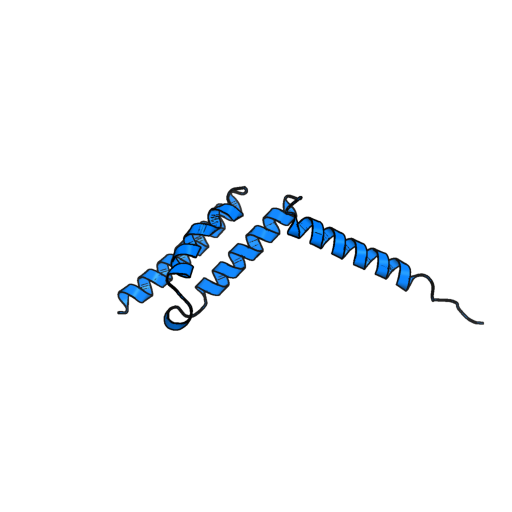1
ATOM 830 C CA . ASN A 1 102 ? -16.283 6.680 24.600 1.00 48.88 102 ASN A CA 1
ATOM 831 C C . ASN A 1 102 ? -17.611 7.355 24.966 1.00 48.88 102 ASN A C 1
ATOM 833 O O . ASN A 1 102 ? -17.704 7.872 26.102 1.00 48.88 102 ASN A O 1
#

InterPro domains:
  IPR006674 HD domain [PF13023] (18-57)

Secondary structure (DSSP, 8-state):
------SHHHHHHHHHHHHHHHHHHHHHTT-SHHHHHHHHHHHHHHHHHHHHS-HHHH--HHHHHHGGGTHHHHTT-HHHHHHHHHHHHHHHHHHHHHHTT-

pLDDT: mean 80.01, std 13.39, range [38.5, 92.44]

Sequence (102 aa):
MQLSISGNSSKNSKNYLRRIYNLWYEFENKVSNESKVANSLDKLEAQIQHNEADIETSWLDIEKKMLFTLDKHVIFNYLLTILKDVIVQEGITKLKSAELSN